Protein AF-A0A8J6BN76-F1 (afdb_monomer_lite)

Sequence (121 aa):
MSAPPVPERCLAAAVLQGLGVVCASTALSDPGWLLVMVAGQNYVYGAAYILHQGFNLTEPGAHQLLHPSGLRLLLLLTACCYVSVLLGLSAFLLDFLGTRYMGIRRRMGILLPPVLHLTTV

Secondary structure (DSSP, 8-state):
-PPPPP----HHHHHHHHHHHHHHHHHHH-S-SEEEEETTEEEEE-HHHHHHTTT-TT-TTTTTTS-HHHHHHHHHHHHHHHHHHHHHHHHHHHHHHHHHHHHHHSSS-----SGGGGS--

pLDDT: mean 71.9, std 16.08, range [38.5, 89.44]

Structure (mmCIF, N/CA/C/O backbone):
data_AF-A0A8J6BN76-F1
#
_entry.id   AF-A0A8J6BN76-F1
#
loop_
_atom_site.group_PDB
_atom_site.id
_atom_site.type_symbol
_atom_site.label_atom_id
_atom_site.label_alt_id
_atom_site.label_comp_id
_atom_site.label_asym_id
_atom_site.label_entity_id
_atom_site.label_seq_id
_atom_site.pdbx_PDB_ins_code
_atom_site.Cartn_x
_atom_site.Cartn_y
_atom_site.Cartn_z
_atom_site.occupancy
_atom_site.B_iso_or_equiv
_atom_site.auth_seq_id
_atom_site.auth_comp_id
_atom_site.auth_asym_id
_atom_site.auth_atom_id
_atom_site.pdbx_PDB_model_num
ATOM 1 N N . MET A 1 1 ? 22.378 7.850 -43.725 1.00 38.50 1 MET A N 1
ATOM 2 C CA . MET A 1 1 ? 21.140 7.848 -42.915 1.00 38.50 1 MET A CA 1
ATOM 3 C C . MET A 1 1 ? 21.420 7.039 -41.660 1.00 38.50 1 MET A C 1
ATOM 5 O O . MET A 1 1 ? 21.492 5.821 -41.740 1.00 38.50 1 MET A O 1
ATOM 9 N N . SER A 1 2 ? 21.721 7.706 -40.546 1.00 42.84 2 SER A N 1
ATOM 10 C CA . SER A 1 2 ? 21.938 7.054 -39.250 1.00 42.84 2 SER A CA 1
ATOM 11 C C . SER A 1 2 ? 20.596 6.575 -38.695 1.00 42.84 2 SER A C 1
ATOM 13 O O . SER A 1 2 ? 19.617 7.319 -38.703 1.00 42.84 2 SER A O 1
ATOM 15 N N . ALA A 1 3 ? 20.537 5.316 -38.259 1.00 51.72 3 ALA A N 1
ATOM 16 C CA . ALA A 1 3 ? 19.374 4.781 -37.560 1.00 51.72 3 ALA A CA 1
ATOM 17 C C . ALA A 1 3 ? 19.122 5.599 -36.277 1.00 51.72 3 ALA A C 1
ATOM 19 O O . ALA A 1 3 ? 20.094 5.996 -35.626 1.00 51.72 3 ALA A O 1
ATOM 20 N N . PRO A 1 4 ? 17.857 5.870 -35.903 1.00 51.09 4 PRO A N 1
ATOM 21 C CA . PRO A 1 4 ? 17.571 6.595 -34.674 1.00 51.09 4 PRO A CA 1
ATOM 22 C C . PRO A 1 4 ? 18.114 5.803 -33.472 1.00 51.09 4 PRO A C 1
ATOM 24 O O . PRO A 1 4 ? 18.005 4.570 -33.463 1.00 51.09 4 PRO A O 1
ATOM 27 N N . PRO A 1 5 ? 18.708 6.475 -32.469 1.00 53.16 5 PRO A N 1
ATOM 28 C CA . PRO A 1 5 ? 19.212 5.802 -31.282 1.00 53.16 5 PRO A CA 1
ATOM 29 C C . PRO A 1 5 ? 18.061 5.057 -30.604 1.00 53.16 5 PRO A C 1
ATOM 31 O O . PRO A 1 5 ? 16.970 5.595 -30.408 1.00 53.16 5 PRO A O 1
ATOM 34 N N . VAL A 1 6 ? 18.297 3.786 -30.281 1.00 56.34 6 VAL A N 1
ATOM 35 C CA . VAL A 1 6 ? 17.394 3.003 -29.435 1.00 56.34 6 VAL A CA 1
ATOM 36 C C . VAL A 1 6 ? 17.230 3.784 -28.131 1.00 56.34 6 VAL A C 1
ATOM 38 O O . VAL A 1 6 ? 18.253 4.085 -27.520 1.00 56.34 6 VAL A O 1
ATOM 41 N N . PRO A 1 7 ? 16.005 4.129 -27.695 1.00 56.53 7 PRO A N 1
ATOM 42 C CA . PRO A 1 7 ? 15.840 4.819 -26.428 1.00 56.53 7 PRO A CA 1
ATOM 43 C C . PRO A 1 7 ? 16.364 3.900 -25.323 1.00 56.53 7 PRO A C 1
ATOM 45 O O . PRO A 1 7 ? 15.814 2.818 -25.096 1.00 56.53 7 PRO A O 1
ATOM 48 N N . GLU A 1 8 ? 17.464 4.300 -24.682 1.00 56.75 8 GLU A N 1
ATOM 49 C CA . GLU A 1 8 ? 17.928 3.702 -23.437 1.00 56.75 8 GLU A CA 1
ATOM 50 C C . GLU A 1 8 ? 16.802 3.880 -22.423 1.00 56.75 8 GLU A C 1
ATOM 52 O O . GLU A 1 8 ? 16.544 4.976 -21.930 1.00 56.75 8 GLU A O 1
ATOM 57 N N . ARG A 1 9 ? 16.059 2.805 -22.153 1.00 56.91 9 ARG A N 1
ATOM 58 C CA . ARG A 1 9 ? 15.117 2.807 -21.039 1.00 56.91 9 ARG A CA 1
ATOM 59 C C . ARG A 1 9 ? 15.932 3.004 -19.766 1.00 56.91 9 ARG A C 1
ATOM 61 O O . ARG A 1 9 ? 16.767 2.167 -19.431 1.00 56.91 9 ARG A O 1
ATOM 68 N N . CYS A 1 10 ? 15.707 4.127 -19.091 1.00 71.44 10 CYS A N 1
ATOM 69 C CA . CYS A 1 10 ? 16.437 4.504 -17.892 1.00 71.44 10 CYS A CA 1
ATOM 70 C C . CYS A 1 10 ? 16.205 3.456 -16.796 1.00 71.44 10 CYS A C 1
ATOM 72 O O . CYS A 1 10 ? 15.133 3.422 -16.195 1.00 71.44 10 CYS A O 1
ATOM 74 N N . LEU A 1 11 ? 17.223 2.641 -16.497 1.00 74.25 11 LEU A N 1
ATOM 75 C CA . LEU A 1 11 ? 17.253 1.705 -15.362 1.00 74.25 11 LEU A CA 1
ATOM 76 C C . LEU A 1 11 ? 16.735 2.361 -14.070 1.00 74.25 11 LEU A C 1
ATOM 78 O O . LEU A 1 11 ? 15.997 1.745 -13.310 1.00 74.25 11 LEU A O 1
ATOM 82 N N . ALA A 1 12 ? 17.065 3.640 -13.870 1.00 78.88 12 ALA A N 1
ATOM 83 C CA . ALA A 1 12 ? 16.592 4.445 -12.7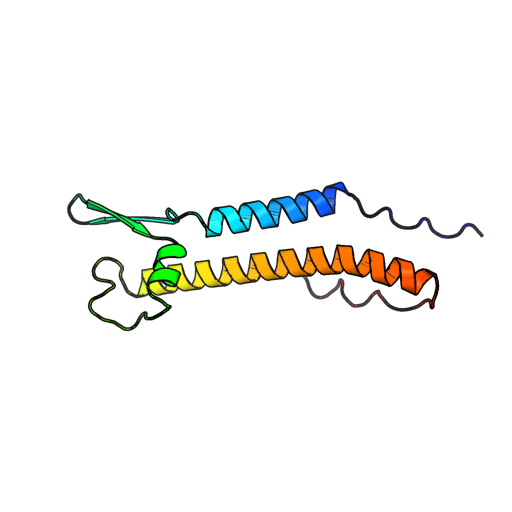51 1.00 78.88 12 ALA A CA 1
ATOM 84 C C . ALA A 1 12 ? 15.056 4.514 -12.653 1.00 78.88 12 ALA A C 1
ATOM 86 O O . ALA A 1 12 ? 14.519 4.383 -11.559 1.00 78.88 12 ALA A O 1
ATOM 87 N N . ALA A 1 13 ? 14.338 4.666 -13.771 1.00 78.00 13 ALA A N 1
ATOM 88 C CA . ALA A 1 13 ? 12.876 4.725 -13.773 1.00 78.00 13 ALA A CA 1
ATOM 89 C C . ALA A 1 13 ? 12.254 3.374 -13.384 1.00 78.00 13 ALA A C 1
ATOM 91 O O . ALA A 1 13 ? 11.340 3.334 -12.565 1.00 78.00 13 ALA A O 1
ATOM 92 N N . ALA A 1 14 ? 12.798 2.266 -13.898 1.00 77.31 14 ALA A N 1
ATOM 93 C CA . ALA A 1 14 ? 12.345 0.920 -13.542 1.00 77.31 14 ALA A CA 1
ATOM 94 C C . ALA A 1 14 ? 12.618 0.590 -12.062 1.00 77.31 14 ALA A C 1
ATOM 96 O O . ALA A 1 14 ? 11.772 0.000 -11.390 1.00 77.31 14 ALA A O 1
ATOM 97 N N . VAL A 1 15 ? 13.774 1.011 -11.534 1.00 81.94 15 VAL A N 1
ATOM 98 C CA . VAL A 1 15 ? 14.112 0.867 -10.109 1.00 81.94 15 VAL A CA 1
ATOM 99 C C . VAL A 1 15 ? 13.174 1.702 -9.242 1.00 81.94 15 VAL A C 1
ATOM 101 O O . VAL A 1 15 ? 12.640 1.176 -8.271 1.00 81.94 15 VAL A O 1
ATOM 104 N N . LEU A 1 16 ? 12.919 2.965 -9.598 1.00 84.06 16 LEU A N 1
ATOM 105 C CA . LEU A 1 16 ? 11.984 3.828 -8.869 1.00 84.06 16 LEU A CA 1
ATOM 106 C C . LEU A 1 16 ? 10.560 3.267 -8.879 1.00 84.06 16 LEU A C 1
ATOM 108 O O . LEU A 1 16 ? 9.894 3.279 -7.847 1.00 84.06 16 LEU A O 1
ATOM 112 N N . GLN A 1 17 ? 10.108 2.726 -10.011 1.00 84.38 17 GLN A N 1
ATOM 113 C CA . GLN A 1 17 ? 8.805 2.077 -10.111 1.00 84.38 17 GLN A CA 1
ATOM 114 C C . GLN A 1 17 ? 8.729 0.829 -9.223 1.00 84.38 17 GLN A C 1
ATOM 116 O O . GLN A 1 17 ? 7.767 0.672 -8.471 1.00 84.38 17 GLN A O 1
ATOM 121 N N . GLY A 1 18 ? 9.751 -0.031 -9.260 1.00 83.75 18 GLY A N 1
ATOM 122 C CA . GLY A 1 18 ? 9.837 -1.200 -8.385 1.00 83.75 18 GLY A CA 1
ATOM 123 C C . GLY A 1 18 ? 9.843 -0.811 -6.905 1.00 83.75 18 GLY A C 1
ATOM 124 O O . GLY A 1 18 ? 9.107 -1.390 -6.110 1.00 83.75 18 GLY A O 1
ATOM 125 N N . LEU A 1 19 ? 10.606 0.221 -6.543 1.00 87.25 19 LEU A N 1
ATOM 126 C CA . LEU A 1 19 ? 10.678 0.733 -5.176 1.00 87.25 19 LEU A CA 1
ATOM 127 C C . LEU A 1 19 ? 9.332 1.312 -4.720 1.00 87.25 19 LEU A C 1
ATOM 129 O O . LEU A 1 19 ? 8.902 1.040 -3.604 1.00 87.25 19 LEU A O 1
ATOM 133 N N . GLY A 1 20 ? 8.626 2.028 -5.598 1.00 88.12 20 GLY A N 1
ATOM 134 C CA . GLY A 1 20 ? 7.279 2.534 -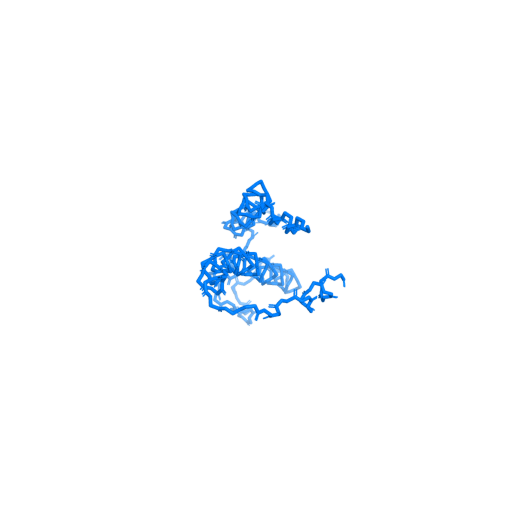5.335 1.00 88.12 20 GLY A CA 1
ATOM 135 C C . GLY A 1 20 ? 6.272 1.417 -5.053 1.00 88.12 20 GLY A C 1
ATOM 136 O O . GLY A 1 20 ? 5.506 1.510 -4.095 1.00 88.12 20 GLY A O 1
ATOM 137 N N . VAL A 1 21 ? 6.314 0.327 -5.827 1.00 87.69 21 VAL A N 1
ATOM 138 C CA . VAL A 1 21 ? 5.478 -0.863 -5.592 1.00 87.69 21 VAL A CA 1
ATOM 139 C C . VAL A 1 21 ? 5.802 -1.509 -4.246 1.00 87.69 21 VAL A C 1
ATOM 141 O O . VAL A 1 21 ? 4.884 -1.834 -3.493 1.00 87.69 21 VAL A O 1
ATOM 144 N N . VAL A 1 22 ? 7.089 -1.659 -3.915 1.00 88.81 22 VAL A N 1
ATOM 145 C CA . VAL A 1 22 ? 7.520 -2.202 -2.619 1.00 88.81 22 VAL A CA 1
ATOM 146 C C . VAL A 1 22 ? 7.007 -1.322 -1.482 1.00 88.81 22 VAL A C 1
ATOM 148 O O . VAL A 1 22 ? 6.328 -1.831 -0.596 1.00 88.81 22 VAL A O 1
ATOM 151 N N . CYS A 1 23 ? 7.225 -0.007 -1.532 1.00 88.94 23 CYS A N 1
ATOM 152 C CA . CYS A 1 23 ? 6.722 0.925 -0.522 1.00 88.94 23 CYS A CA 1
ATOM 153 C C . CYS A 1 23 ? 5.196 0.851 -0.365 1.00 88.94 23 CYS A C 1
ATOM 155 O O . CYS A 1 23 ? 4.709 0.802 0.763 1.00 88.94 23 CYS A O 1
ATOM 157 N N . ALA A 1 24 ? 4.445 0.788 -1.469 1.00 86.44 24 ALA A N 1
ATOM 158 C CA . ALA A 1 24 ? 2.990 0.646 -1.434 1.00 86.44 24 ALA A CA 1
ATOM 159 C C . ALA A 1 24 ? 2.554 -0.684 -0.797 1.00 86.44 24 ALA A C 1
ATOM 161 O O . ALA A 1 24 ? 1.621 -0.707 0.002 1.00 86.44 24 ALA A O 1
ATOM 162 N N . SER A 1 25 ? 3.249 -1.784 -1.098 1.00 85.44 25 SER A N 1
ATOM 163 C CA . SER A 1 25 ? 2.978 -3.089 -0.486 1.00 85.44 25 SER A CA 1
ATOM 164 C C . SER A 1 25 ? 3.325 -3.128 1.006 1.00 85.44 25 SER A C 1
ATOM 166 O O . SER A 1 25 ? 2.570 -3.692 1.795 1.00 85.44 25 SER A O 1
ATOM 168 N N . THR A 1 26 ? 4.408 -2.463 1.418 1.00 88.44 26 THR A N 1
ATOM 169 C CA . THR A 1 26 ? 4.791 -2.331 2.828 1.00 88.44 26 THR A CA 1
ATOM 170 C C . THR A 1 26 ? 3.758 -1.512 3.590 1.00 88.44 26 THR A C 1
ATOM 172 O O . THR A 1 26 ? 3.308 -1.941 4.647 1.00 88.44 26 THR A O 1
ATOM 175 N N . ALA A 1 27 ? 3.321 -0.381 3.030 1.00 87.25 27 ALA A N 1
ATOM 176 C CA . ALA A 1 27 ? 2.245 0.418 3.607 1.00 87.25 27 ALA A CA 1
ATOM 177 C C . ALA A 1 27 ? 0.937 -0.385 3.707 1.00 87.25 27 ALA A C 1
ATOM 179 O O . ALA A 1 27 ? 0.226 -0.267 4.697 1.00 87.25 27 ALA A O 1
ATOM 180 N N . LEU A 1 28 ? 0.643 -1.252 2.732 1.00 87.12 28 LEU A N 1
ATOM 181 C CA . LEU A 1 28 ? -0.514 -2.152 2.763 1.00 87.12 28 LEU A CA 1
ATOM 182 C C . LEU A 1 28 ? -0.447 -3.210 3.863 1.00 87.12 28 LEU A C 1
ATOM 184 O O . LEU A 1 28 ? -1.473 -3.560 4.442 1.00 87.12 28 LEU A O 1
ATOM 188 N N . SER A 1 29 ? 0.751 -3.701 4.161 1.00 86.25 29 SER A N 1
ATOM 189 C CA . SER A 1 29 ? 0.971 -4.649 5.249 1.00 86.25 29 SER A CA 1
ATOM 190 C C . SER A 1 29 ? 0.960 -3.992 6.630 1.00 86.25 29 SER A C 1
ATOM 192 O O . SER A 1 29 ? 0.900 -4.716 7.626 1.00 86.25 29 SER A O 1
ATOM 194 N N . ASP A 1 30 ? 1.054 -2.664 6.713 1.00 87.06 30 ASP A N 1
ATOM 195 C CA . ASP A 1 30 ? 1.067 -1.967 7.990 1.00 87.06 30 ASP A CA 1
ATOM 196 C C . ASP A 1 30 ? -0.312 -2.074 8.669 1.00 87.06 30 ASP A C 1
ATOM 198 O O . ASP A 1 30 ? -1.332 -1.708 8.077 1.00 87.06 30 ASP A O 1
ATOM 202 N N . PRO A 1 31 ? -0.393 -2.586 9.909 1.00 79.25 31 PRO A N 1
ATOM 203 C CA . PRO A 1 31 ? -1.661 -2.666 10.625 1.00 79.25 31 PRO A CA 1
ATOM 204 C C . PRO A 1 31 ? -2.158 -1.287 11.093 1.00 79.25 31 PRO A C 1
ATOM 206 O O . PRO A 1 31 ? -3.320 -1.175 11.478 1.00 79.25 31 PRO A O 1
ATOM 209 N N . GLY A 1 32 ? -1.302 -0.259 11.071 1.00 86.69 32 GLY A N 1
ATOM 210 C CA . GLY A 1 32 ? -1.434 1.036 11.734 1.00 86.69 32 GLY A CA 1
ATOM 211 C C . GLY A 1 32 ? -2.017 2.179 10.913 1.00 86.69 32 GLY A C 1
ATOM 212 O O . GLY A 1 32 ? -1.550 3.307 11.044 1.00 86.69 32 GLY A O 1
ATOM 213 N N . TRP A 1 33 ? -3.042 1.944 10.094 1.00 88.44 33 TRP A N 1
ATOM 214 C CA . TRP A 1 33 ? -3.576 2.999 9.218 1.00 88.44 33 TRP A CA 1
ATOM 215 C C . TRP A 1 33 ? -4.409 4.042 9.962 1.00 88.44 33 TRP A C 1
ATOM 217 O O . TRP A 1 33 ? -4.376 5.227 9.636 1.00 88.44 33 TRP A O 1
ATOM 227 N N . LEU A 1 34 ? -5.192 3.593 10.940 1.00 86.56 34 LEU A N 1
ATOM 228 C CA . LEU A 1 34 ? -6.110 4.409 11.723 1.00 86.56 34 LEU A CA 1
ATOM 229 C C . LEU A 1 34 ? -6.001 4.034 13.196 1.00 86.56 34 LEU A C 1
ATOM 231 O O . LEU A 1 34 ? -6.181 2.876 13.563 1.00 86.56 34 LEU A O 1
ATOM 235 N N . LEU A 1 35 ? -5.770 5.036 14.040 1.00 87.62 35 LEU A N 1
ATOM 236 C CA . LEU A 1 35 ? -5.808 4.905 15.490 1.00 87.62 35 LEU A CA 1
ATOM 237 C C . LEU A 1 35 ? -7.084 5.563 16.015 1.00 87.62 35 LEU A C 1
ATOM 239 O O . LEU A 1 35 ? -7.298 6.761 15.833 1.00 87.62 35 LEU A O 1
ATOM 243 N N . VAL A 1 36 ? -7.938 4.774 16.660 1.00 83.69 36 VAL A N 1
ATOM 244 C CA . VAL A 1 36 ? -9.203 5.226 17.241 1.00 83.69 36 VAL A CA 1
ATOM 245 C C . VAL A 1 36 ? -9.123 5.085 18.750 1.00 83.69 36 VAL A C 1
ATOM 247 O O . VAL A 1 36 ? -8.851 4.005 19.270 1.00 83.69 36 VAL A O 1
ATOM 250 N N . MET A 1 37 ? -9.374 6.186 19.453 1.00 84.88 37 MET A N 1
ATOM 251 C CA . MET A 1 37 ? -9.376 6.221 20.911 1.00 84.88 37 MET A CA 1
ATOM 252 C C . MET A 1 37 ? -10.813 6.167 21.419 1.00 84.88 37 MET A C 1
ATOM 254 O O . MET A 1 37 ? -11.596 7.080 21.160 1.00 84.88 37 MET A O 1
ATOM 258 N N . VAL A 1 38 ? -11.165 5.107 22.147 1.00 82.38 38 VAL A N 1
ATOM 259 C CA . VAL A 1 38 ? -12.501 4.931 22.737 1.00 82.38 38 VAL A CA 1
ATOM 260 C C . VAL A 1 38 ? -12.349 4.611 24.214 1.00 82.38 38 VAL A C 1
ATOM 262 O O . VAL A 1 38 ? -11.705 3.630 24.570 1.00 82.38 38 VAL A O 1
ATOM 265 N N . ALA A 1 39 ? -12.939 5.443 25.077 1.00 83.25 39 ALA A N 1
ATOM 266 C CA . ALA A 1 39 ? -12.933 5.252 26.532 1.00 83.25 39 ALA A CA 1
ATOM 267 C C . ALA A 1 39 ? -11.528 4.993 27.133 1.00 83.25 39 ALA A C 1
ATOM 269 O O . ALA A 1 39 ? -11.372 4.187 28.046 1.00 83.25 39 ALA A O 1
ATOM 270 N N . GLY A 1 40 ? -10.496 5.662 26.602 1.00 84.31 40 GLY A N 1
ATOM 271 C CA . GLY A 1 40 ? -9.107 5.519 27.057 1.00 84.31 40 GLY A CA 1
ATOM 272 C C . GLY A 1 40 ? -8.358 4.298 26.508 1.00 84.31 40 GLY A C 1
ATOM 273 O O . GLY A 1 40 ? -7.211 4.083 26.887 1.00 84.31 40 GLY A O 1
ATOM 274 N N . GLN A 1 41 ? -8.975 3.516 25.618 1.00 82.94 41 GLN A N 1
ATOM 275 C CA . GLN A 1 41 ? -8.335 2.416 24.894 1.00 82.94 41 GLN A CA 1
ATOM 276 C C . GLN A 1 41 ? -8.002 2.830 23.458 1.00 82.94 41 GLN A C 1
ATOM 278 O O . GLN A 1 41 ? -8.801 3.501 22.801 1.00 82.94 41 GLN A O 1
ATOM 283 N N . ASN A 1 42 ? -6.836 2.397 22.973 1.00 85.12 42 ASN A N 1
ATOM 284 C CA . ASN A 1 42 ? -6.355 2.675 21.620 1.00 85.12 42 ASN A CA 1
ATOM 285 C C . ASN A 1 42 ? -6.577 1.451 20.733 1.00 85.12 42 ASN A C 1
ATOM 287 O O . ASN A 1 42 ? -5.977 0.401 20.958 1.00 85.12 42 ASN A O 1
ATOM 291 N N . TYR A 1 43 ? -7.399 1.605 19.701 1.00 82.38 43 TYR A N 1
ATOM 292 C CA . TYR A 1 43 ? -7.664 0.571 18.710 1.00 82.38 43 TYR A CA 1
ATOM 293 C C . TYR A 1 43 ? -7.026 0.946 17.385 1.00 82.38 43 TYR A C 1
ATOM 295 O O . TYR A 1 43 ? -7.189 2.064 16.897 1.00 82.38 43 TYR A O 1
ATOM 303 N N . VAL A 1 44 ? -6.293 0.001 16.813 1.00 86.44 44 VAL A N 1
ATOM 304 C CA . VAL A 1 44 ? -5.536 0.200 15.584 1.00 86.44 44 VAL A CA 1
ATOM 305 C C . VAL A 1 44 ? -6.196 -0.598 14.464 1.00 86.44 44 VAL A C 1
ATOM 307 O O . VAL A 1 44 ? -6.424 -1.800 14.603 1.00 86.44 44 VAL A O 1
ATOM 310 N N . TYR A 1 45 ? -6.518 0.083 13.369 1.00 84.94 45 TYR A N 1
ATOM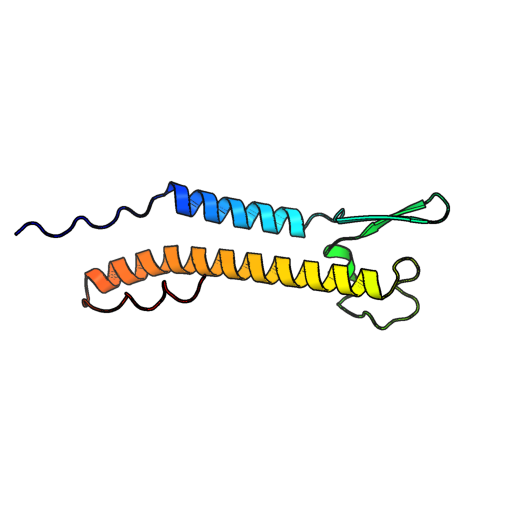 311 C CA . TYR A 1 45 ? -7.169 -0.481 12.193 1.00 84.94 45 TYR A CA 1
ATOM 312 C C . TYR A 1 45 ? -6.308 -0.267 10.958 1.00 84.94 45 TYR A C 1
ATOM 314 O O . TYR A 1 45 ? -5.739 0.803 10.763 1.00 84.94 45 TYR A O 1
ATOM 322 N N . GLY A 1 46 ? -6.297 -1.264 10.083 1.00 87.50 46 GLY A N 1
ATOM 323 C CA . GLY A 1 46 ? -5.594 -1.229 8.807 1.00 87.50 46 GLY A CA 1
ATOM 324 C C . GLY A 1 46 ? -6.200 -2.221 7.826 1.00 87.50 46 GLY A C 1
ATOM 325 O O . GLY A 1 46 ? -7.214 -2.863 8.122 1.00 87.50 46 GLY A O 1
ATOM 326 N N . ALA A 1 47 ? -5.566 -2.389 6.668 1.00 85.19 47 ALA A N 1
ATOM 327 C CA . ALA A 1 47 ? -6.010 -3.353 5.661 1.00 85.19 47 ALA A CA 1
ATOM 328 C C . ALA A 1 47 ? -6.111 -4.786 6.216 1.00 85.19 47 ALA A C 1
ATOM 330 O O . ALA A 1 47 ? -7.052 -5.515 5.894 1.00 85.19 47 ALA A O 1
ATOM 331 N N . ALA A 1 48 ? -5.197 -5.165 7.117 1.00 81.88 48 ALA A N 1
ATOM 332 C CA . ALA A 1 48 ? -5.192 -6.467 7.783 1.00 81.88 48 ALA A CA 1
ATOM 333 C C . ALA A 1 48 ? -6.494 -6.761 8.553 1.00 81.88 48 ALA A C 1
ATOM 335 O O . ALA A 1 48 ? -6.947 -7.903 8.564 1.00 81.88 48 ALA A O 1
ATOM 336 N N . TYR A 1 49 ? -7.137 -5.745 9.142 1.00 81.25 49 TYR A N 1
ATOM 337 C CA . TYR A 1 49 ? -8.417 -5.912 9.839 1.00 81.25 49 TYR A CA 1
ATOM 338 C C . TYR A 1 49 ? -9.542 -6.299 8.867 1.00 81.25 49 TYR A C 1
ATOM 340 O O . TYR A 1 49 ? -10.335 -7.191 9.160 1.00 81.25 49 TYR A O 1
ATOM 348 N N . ILE A 1 50 ? -9.588 -5.681 7.683 1.00 80.94 50 ILE A N 1
ATOM 349 C CA . ILE A 1 50 ? -10.599 -5.988 6.658 1.00 80.94 50 ILE A CA 1
ATOM 350 C C . ILE A 1 50 ? -10.397 -7.383 6.071 1.00 80.94 50 ILE A C 1
ATOM 352 O O . ILE A 1 50 ? -11.367 -8.122 5.894 1.00 80.94 50 ILE A O 1
ATOM 356 N N . LEU A 1 51 ? -9.141 -7.747 5.811 1.00 80.38 51 LEU A N 1
ATOM 357 C CA . LEU A 1 51 ? -8.764 -9.086 5.360 1.00 80.38 51 LEU A CA 1
ATOM 358 C C . LEU A 1 51 ? -9.133 -10.150 6.399 1.00 80.38 51 LEU A C 1
ATOM 360 O O . LEU A 1 51 ? -9.729 -11.162 6.042 1.00 80.38 51 LEU A O 1
ATOM 364 N N . HIS A 1 52 ? -8.841 -9.901 7.679 1.00 78.00 52 HIS A N 1
ATOM 365 C CA . HIS A 1 52 ? -9.182 -10.809 8.776 1.00 78.00 52 HIS A CA 1
ATOM 366 C C . HIS A 1 52 ? -10.696 -11.007 8.916 1.00 78.00 52 HIS A C 1
ATOM 368 O O . HIS A 1 52 ? -11.157 -12.118 9.153 1.00 78.00 52 HIS A O 1
ATOM 374 N N . GLN A 1 53 ? -11.483 -9.945 8.739 1.00 74.94 53 GLN A N 1
ATOM 375 C CA . GLN A 1 53 ? -12.948 -10.020 8.742 1.00 74.94 53 GLN A CA 1
ATOM 376 C C . GLN A 1 53 ? -13.524 -10.650 7.460 1.00 74.94 53 GLN A C 1
ATOM 378 O O . GLN A 1 53 ? -14.739 -10.771 7.327 1.00 74.94 53 GLN A O 1
ATOM 383 N N . GLY A 1 54 ? -12.685 -11.027 6.487 1.00 69.44 54 GLY A N 1
ATOM 384 C CA . GLY A 1 54 ? -13.114 -11.691 5.257 1.00 69.44 54 GLY A CA 1
ATOM 385 C C . GLY A 1 54 ? -14.106 -10.871 4.433 1.00 69.44 54 GLY A C 1
ATOM 386 O O . GLY A 1 54 ? -14.979 -11.447 3.791 1.00 69.44 54 GLY A O 1
ATOM 387 N N . PHE A 1 55 ? -14.016 -9.536 4.481 1.00 66.75 55 PHE A N 1
ATOM 388 C CA . PHE A 1 55 ? -14.993 -8.622 3.868 1.00 66.75 55 PHE A CA 1
ATOM 389 C C . PHE A 1 55 ? -16.438 -8.776 4.383 1.00 66.75 55 PHE A C 1
ATOM 391 O O . PHE A 1 55 ? -17.372 -8.262 3.765 1.00 66.75 55 PHE A O 1
ATOM 398 N N . ASN A 1 56 ? -16.646 -9.434 5.525 1.00 69.19 56 ASN A N 1
ATOM 399 C CA . ASN A 1 56 ? -17.962 -9.583 6.132 1.00 69.19 56 ASN A CA 1
ATOM 400 C C . ASN A 1 56 ? -18.327 -8.322 6.932 1.00 69.19 56 ASN A C 1
ATOM 402 O O . ASN A 1 56 ? -18.231 -8.285 8.153 1.00 69.19 56 ASN A O 1
ATOM 406 N N . LEU A 1 57 ? -18.703 -7.260 6.215 1.00 65.19 57 LEU A N 1
ATOM 407 C CA . LEU A 1 57 ? -18.994 -5.924 6.770 1.00 65.19 57 LEU A CA 1
ATOM 408 C C . LEU A 1 57 ? -20.394 -5.787 7.377 1.00 65.19 57 LEU A C 1
ATOM 410 O O . LEU A 1 57 ? -20.799 -4.702 7.799 1.00 65.19 57 LEU A O 1
ATOM 414 N N . THR A 1 58 ? -21.170 -6.862 7.308 1.00 61.59 58 THR A N 1
ATOM 415 C CA . THR A 1 58 ? -22.583 -6.897 7.670 1.00 61.59 58 THR A CA 1
ATOM 416 C C . THR A 1 58 ? -22.837 -7.559 9.011 1.00 61.59 58 THR A C 1
ATOM 418 O O . THR A 1 58 ? -23.981 -7.528 9.453 1.00 61.59 58 THR A O 1
ATOM 421 N N . GLU A 1 59 ? -21.824 -8.131 9.674 1.00 59.72 59 GLU A N 1
ATOM 422 C CA . GLU A 1 59 ? -22.027 -8.720 10.995 1.00 59.72 59 GLU A CA 1
ATOM 423 C C . GLU A 1 59 ? -22.098 -7.633 12.080 1.00 59.72 59 GLU A C 1
ATOM 425 O O . GLU A 1 59 ? -21.088 -7.011 12.422 1.00 59.72 59 GLU A O 1
ATOM 430 N N . PRO A 1 60 ? -23.277 -7.417 12.690 1.00 54.28 60 PRO A N 1
ATOM 431 C CA . PRO A 1 60 ? -23.494 -6.317 13.628 1.00 54.28 60 PRO A CA 1
ATOM 432 C C . PRO A 1 60 ? -22.722 -6.466 14.954 1.00 54.28 60 PRO A C 1
ATOM 434 O O . PRO A 1 60 ? -22.724 -5.539 15.759 1.00 54.28 60 PRO A O 1
ATOM 437 N N . GLY A 1 61 ? -22.054 -7.604 15.194 1.00 54.03 61 GLY A N 1
ATOM 438 C CA . GLY A 1 61 ? -21.288 -7.883 16.415 1.00 54.03 61 GLY A CA 1
ATOM 439 C C . GLY A 1 61 ? -19.768 -7.719 16.297 1.00 54.03 61 GLY A C 1
ATOM 440 O O . GLY A 1 61 ? -19.113 -7.470 17.306 1.00 54.03 61 GLY A O 1
ATOM 441 N N . ALA A 1 62 ? -19.188 -7.812 15.095 1.00 53.00 62 ALA A N 1
ATOM 442 C CA . ALA A 1 62 ? -17.730 -7.876 14.915 1.00 53.00 62 ALA A CA 1
ATOM 443 C C . ALA A 1 62 ? -17.046 -6.496 14.797 1.00 53.00 62 ALA A C 1
ATOM 445 O O . ALA A 1 62 ? -15.818 -6.391 14.859 1.00 53.00 62 ALA A O 1
ATOM 446 N N . HIS A 1 63 ? -17.829 -5.426 14.622 1.00 60.28 63 HIS A N 1
ATOM 447 C CA . HIS A 1 63 ? -17.342 -4.082 14.275 1.00 60.28 63 HIS A CA 1
ATOM 448 C C . HIS A 1 63 ? -17.548 -3.047 15.388 1.00 60.28 63 HIS A C 1
ATOM 450 O O . HIS A 1 63 ? -17.529 -1.853 15.105 1.00 60.28 63 HIS A O 1
ATOM 456 N N . GLN A 1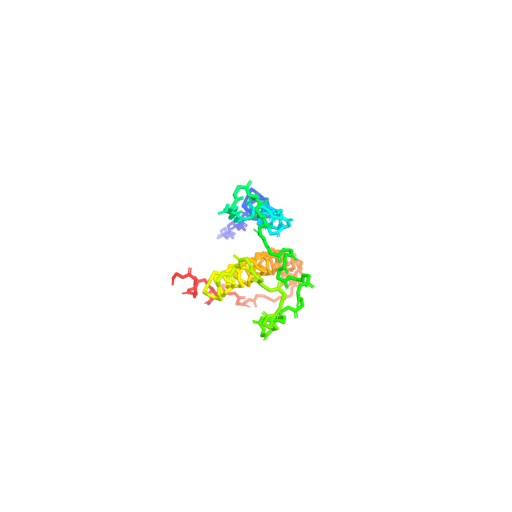 64 ? -17.743 -3.493 16.637 1.00 56.72 64 GLN A N 1
ATOM 457 C CA . GLN A 1 64 ? -18.246 -2.721 17.794 1.00 56.72 64 GLN A CA 1
ATOM 458 C C . GLN A 1 64 ? -17.618 -1.337 18.054 1.00 56.72 64 GLN A C 1
ATOM 460 O O . GLN A 1 64 ? -18.178 -0.549 18.809 1.00 56.72 64 GLN A O 1
ATOM 465 N N . LEU A 1 65 ? -16.478 -1.027 17.446 1.00 63.34 65 LEU A N 1
ATOM 466 C CA . LEU A 1 65 ? -15.701 0.184 17.686 1.00 63.34 65 LEU A CA 1
ATOM 467 C C . LEU A 1 65 ? -15.596 1.117 16.469 1.00 63.34 65 LEU A C 1
ATOM 469 O O . LEU A 1 65 ? -15.314 2.300 16.648 1.00 63.34 65 LEU A O 1
ATOM 473 N N . LEU A 1 66 ? -15.835 0.627 15.245 1.00 70.69 66 LEU A N 1
ATOM 474 C CA . LEU A 1 66 ? -15.712 1.433 14.028 1.00 70.69 66 LEU A CA 1
ATOM 475 C C . LEU A 1 66 ? -17.089 1.683 13.408 1.00 70.69 66 LEU A C 1
ATOM 477 O O . LEU A 1 66 ? -17.787 0.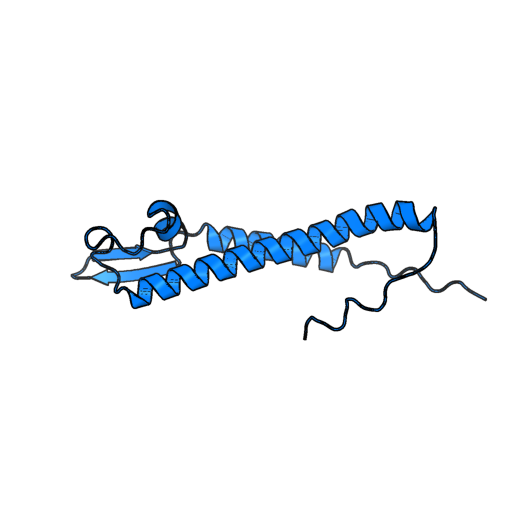752 13.013 1.00 70.69 66 LEU A O 1
ATOM 481 N N . HIS A 1 67 ? -17.470 2.957 13.276 1.00 75.31 67 HIS A N 1
ATOM 482 C CA . HIS A 1 67 ? -18.711 3.333 12.600 1.00 75.31 67 HIS A CA 1
ATOM 483 C C . HIS A 1 67 ? -18.717 2.786 11.152 1.00 75.31 67 HIS A C 1
ATOM 485 O O . HIS A 1 67 ? -17.675 2.828 10.485 1.00 75.31 67 HIS A O 1
ATOM 491 N N . PRO A 1 68 ? -19.859 2.319 10.611 1.00 75.00 68 PRO A N 1
ATOM 492 C CA . PRO A 1 68 ? -19.936 1.702 9.280 1.00 75.00 68 PRO A CA 1
ATOM 493 C C . PRO A 1 68 ? -19.374 2.568 8.142 1.00 75.00 68 PRO A C 1
ATOM 495 O O . PRO A 1 68 ? -18.864 2.039 7.155 1.00 75.00 68 PRO A O 1
ATOM 498 N N . SER A 1 69 ? -19.413 3.898 8.266 1.00 79.12 69 SER A N 1
ATOM 499 C CA . SER A 1 69 ? -18.764 4.802 7.305 1.00 79.12 69 SER A CA 1
ATOM 500 C C . SER A 1 69 ? -17.233 4.713 7.335 1.00 79.12 69 SER A C 1
ATOM 502 O O . SER A 1 69 ? -16.613 4.704 6.274 1.00 79.12 69 SER A O 1
ATOM 504 N N . GLY A 1 70 ? -16.625 4.593 8.519 1.00 79.62 70 GLY A N 1
ATOM 505 C CA . GLY A 1 70 ? -15.180 4.402 8.673 1.00 79.62 70 GLY A CA 1
ATOM 506 C C . GLY A 1 70 ? -14.725 3.063 8.100 1.00 79.62 70 GLY A C 1
ATOM 507 O O . GLY A 1 70 ? -13.690 2.986 7.443 1.00 79.62 70 GLY A O 1
ATOM 508 N N . LEU A 1 71 ? -15.554 2.030 8.249 1.00 81.19 71 LEU A N 1
ATOM 509 C CA . LEU A 1 71 ? -15.284 0.708 7.692 1.00 81.19 71 LEU A CA 1
ATOM 510 C C . LEU A 1 71 ? -15.317 0.719 6.152 1.00 81.19 71 LEU A C 1
ATOM 512 O O . LEU A 1 71 ? -14.419 0.185 5.505 1.00 81.19 71 LEU A O 1
ATOM 516 N N . ARG A 1 72 ? -16.295 1.411 5.547 1.00 83.00 72 ARG A N 1
ATOM 517 C CA . ARG A 1 72 ? -16.341 1.621 4.086 1.00 83.00 72 ARG A CA 1
ATOM 518 C C . ARG A 1 72 ? -15.139 2.407 3.567 1.00 83.00 72 ARG A C 1
ATOM 520 O O . ARG A 1 72 ? -14.621 2.077 2.505 1.00 83.00 72 ARG A O 1
ATOM 527 N N . LEU A 1 73 ? -14.694 3.427 4.300 1.00 85.81 73 LEU A N 1
ATOM 528 C CA . LEU A 1 73 ? -13.513 4.207 3.929 1.00 85.81 73 LEU A CA 1
ATOM 529 C C . LEU A 1 73 ? -12.251 3.332 3.946 1.00 85.81 73 LEU A C 1
ATOM 531 O O . LEU A 1 73 ? -11.489 3.327 2.981 1.00 85.81 73 LEU A O 1
ATOM 535 N N . LEU A 1 74 ? -12.073 2.546 5.010 1.00 85.75 74 LEU A N 1
ATOM 536 C CA . LEU A 1 74 ? -10.953 1.619 5.157 1.00 85.75 74 LEU A CA 1
ATOM 537 C C . LEU A 1 74 ? -10.962 0.547 4.053 1.00 85.75 74 LEU A C 1
ATOM 539 O O . LEU A 1 74 ? -9.908 0.207 3.513 1.00 85.75 74 LEU A O 1
ATOM 543 N N . LEU A 1 75 ? -12.148 0.068 3.659 1.00 86.50 75 LEU A N 1
ATOM 544 C CA . LEU A 1 75 ? -12.326 -0.864 2.541 1.00 86.50 75 LEU A CA 1
ATOM 545 C C . LEU A 1 75 ? -11.896 -0.238 1.217 1.00 86.50 75 LEU A C 1
ATOM 547 O O . LEU A 1 75 ? -11.131 -0.847 0.473 1.00 86.50 75 LEU A O 1
ATOM 551 N N . LEU A 1 76 ? -12.384 0.969 0.926 1.00 88.81 76 LEU A N 1
ATOM 552 C CA . LEU A 1 76 ? -12.078 1.675 -0.313 1.00 88.81 76 LEU A CA 1
ATOM 553 C C . LEU A 1 76 ? -10.574 1.945 -0.432 1.00 88.81 76 LEU A C 1
ATOM 555 O O . LEU A 1 76 ? -9.993 1.726 -1.493 1.00 88.81 76 LEU A O 1
ATOM 559 N N . LEU A 1 77 ? -9.942 2.360 0.669 1.00 88.38 77 LEU A N 1
ATOM 560 C CA . LEU A 1 77 ? -8.500 2.575 0.734 1.00 88.38 77 LEU A CA 1
ATOM 561 C C . LEU A 1 77 ? -7.735 1.268 0.491 1.00 88.38 77 LEU A C 1
ATOM 563 O O . LEU A 1 77 ? -6.846 1.229 -0.354 1.00 88.38 77 LEU A O 1
ATOM 567 N N . THR A 1 78 ? -8.138 0.182 1.156 1.00 88.00 78 THR A N 1
ATOM 568 C CA . THR A 1 78 ? -7.541 -1.152 0.974 1.00 88.00 78 THR A CA 1
ATOM 569 C C . THR A 1 78 ? -7.639 -1.606 -0.484 1.00 88.00 78 THR A C 1
ATOM 571 O O . THR A 1 78 ? -6.637 -2.002 -1.079 1.00 88.00 78 THR A O 1
ATOM 574 N N . ALA A 1 79 ? -8.822 -1.494 -1.093 1.00 89.44 79 ALA A N 1
ATOM 575 C CA . ALA A 1 79 ? -9.047 -1.856 -2.489 1.00 89.44 79 ALA A CA 1
ATOM 576 C C . ALA A 1 79 ? -8.206 -0.997 -3.449 1.00 89.44 79 ALA A C 1
ATOM 578 O O . ALA A 1 79 ? -7.569 -1.531 -4.355 1.00 89.44 79 ALA A O 1
ATOM 579 N N . CYS A 1 80 ? -8.153 0.319 -3.225 1.00 89.12 80 CYS A N 1
ATOM 580 C CA . CYS A 1 80 ? -7.359 1.246 -4.028 1.00 89.12 80 CYS A CA 1
ATOM 581 C C . CYS A 1 80 ? -5.858 0.922 -3.963 1.00 89.12 80 CYS A C 1
ATOM 583 O O . CYS A 1 80 ? -5.188 0.869 -4.998 1.00 89.12 80 CYS A O 1
ATOM 585 N N . CYS A 1 81 ? -5.332 0.632 -2.769 1.00 87.00 81 CYS A N 1
ATOM 586 C CA . CYS A 1 81 ? -3.944 0.216 -2.588 1.00 87.00 81 CYS A CA 1
ATOM 587 C C . CYS A 1 81 ? -3.645 -1.103 -3.313 1.00 87.00 81 CYS A C 1
ATOM 589 O O . CYS A 1 81 ? -2.644 -1.186 -4.022 1.00 87.00 81 CYS A O 1
ATOM 591 N N . TYR A 1 82 ? -4.525 -2.106 -3.214 1.00 88.69 82 TYR A N 1
ATOM 592 C CA . TYR A 1 82 ? -4.373 -3.365 -3.952 1.00 88.69 82 TYR A CA 1
ATOM 593 C C . TYR A 1 82 ? -4.351 -3.154 -5.466 1.00 88.69 82 TYR A C 1
ATOM 595 O O . TYR A 1 82 ? -3.464 -3.670 -6.145 1.00 88.69 82 TYR A O 1
ATOM 603 N N . VAL A 1 83 ? -5.292 -2.371 -6.000 1.00 89.38 83 VAL A N 1
ATOM 604 C CA . VAL A 1 83 ? -5.342 -2.041 -7.431 1.00 89.38 83 VAL A CA 1
ATOM 605 C C . VAL A 1 83 ? -4.071 -1.310 -7.856 1.00 89.38 83 VAL A C 1
ATOM 607 O O . VAL A 1 83 ? -3.484 -1.660 -8.874 1.00 89.38 83 VAL A O 1
ATOM 610 N N . SER A 1 84 ? -3.593 -0.357 -7.056 1.00 86.19 84 SER A N 1
ATOM 611 C CA . SER A 1 84 ? -2.364 0.392 -7.344 1.00 86.19 84 SER A CA 1
ATOM 612 C C . SER A 1 84 ? -1.131 -0.514 -7.376 1.00 86.19 84 SER A C 1
ATOM 614 O O . SER A 1 84 ? -0.316 -0.410 -8.291 1.00 86.19 84 SER A O 1
ATOM 616 N N . VAL A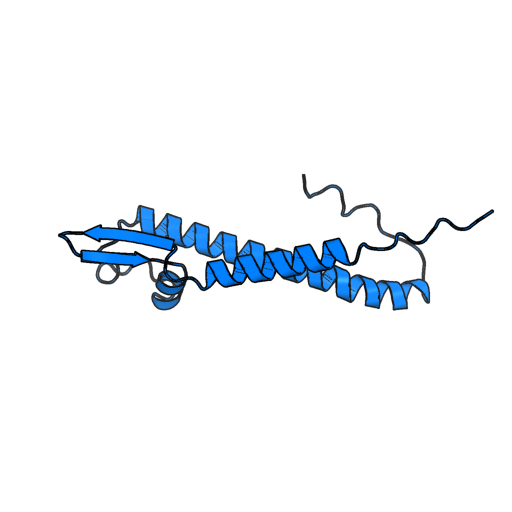 1 85 ? -1.012 -1.448 -6.427 1.00 88.38 85 VAL A N 1
ATOM 617 C CA . VAL A 1 85 ? 0.075 -2.440 -6.396 1.00 88.38 85 VAL A CA 1
ATOM 618 C C . VAL A 1 85 ? -0.007 -3.381 -7.600 1.00 88.38 85 VAL A C 1
ATOM 620 O O . VAL A 1 85 ? 1.007 -3.614 -8.254 1.00 88.38 85 VAL A O 1
ATOM 623 N N . LEU A 1 86 ? -1.197 -3.881 -7.948 1.00 88.81 86 LEU A N 1
ATOM 624 C CA . LEU A 1 86 ? -1.402 -4.751 -9.114 1.00 88.81 86 LEU A CA 1
ATOM 625 C C . LEU A 1 86 ? -1.102 -4.032 -10.435 1.00 88.81 86 LEU A C 1
ATOM 627 O O . LEU A 1 86 ? -0.441 -4.593 -11.311 1.00 88.81 86 LEU A O 1
ATOM 631 N N . LEU A 1 87 ? -1.544 -2.783 -10.585 1.00 88.12 87 LEU A N 1
ATOM 632 C CA . LEU A 1 87 ? -1.238 -1.951 -11.748 1.00 88.12 87 LEU A CA 1
ATOM 633 C C . LEU A 1 87 ? 0.263 -1.650 -11.833 1.00 88.12 87 LEU A C 1
ATOM 635 O O . LEU A 1 87 ? 0.856 -1.808 -12.896 1.00 88.12 87 LEU A O 1
ATOM 639 N N . GLY A 1 88 ? 0.906 -1.303 -10.717 1.00 85.12 88 GLY A N 1
ATOM 640 C CA . GLY A 1 88 ? 2.349 -1.071 -10.665 1.00 85.12 88 GLY A CA 1
ATOM 641 C C . GLY A 1 88 ? 3.164 -2.318 -11.021 1.00 85.12 88 GLY A C 1
ATOM 642 O O . GLY A 1 88 ? 4.072 -2.236 -11.851 1.00 85.12 88 GLY A O 1
ATOM 643 N N . LEU A 1 89 ? 2.800 -3.479 -10.462 1.00 85.88 89 LEU A N 1
ATOM 644 C CA . LEU A 1 89 ? 3.404 -4.778 -10.777 1.00 85.88 89 LEU A CA 1
ATOM 645 C C . LEU A 1 89 ? 3.178 -5.175 -12.233 1.00 85.88 89 LEU A C 1
ATOM 647 O O . LEU A 1 89 ? 4.111 -5.630 -12.884 1.00 85.88 89 LEU A O 1
ATOM 651 N N . SER A 1 90 ? 1.965 -5.012 -12.759 1.00 83.38 90 SER A N 1
ATOM 652 C CA . SER A 1 90 ? 1.662 -5.358 -14.151 1.00 83.38 90 SER A CA 1
ATOM 653 C C . SER A 1 90 ? 2.394 -4.450 -15.133 1.00 83.38 90 SER A C 1
ATOM 655 O O . SER A 1 90 ? 2.956 -4.955 -16.096 1.00 83.38 90 SER A O 1
ATOM 657 N N . ALA A 1 91 ? 2.484 -3.144 -14.871 1.00 82.38 91 ALA A N 1
ATOM 658 C CA . ALA A 1 91 ? 3.278 -2.222 -15.676 1.00 82.38 91 ALA A CA 1
ATOM 659 C C . ALA A 1 91 ? 4.774 -2.574 -15.630 1.00 82.38 91 ALA A C 1
ATOM 661 O O . ALA A 1 91 ? 5.426 -2.608 -16.670 1.00 82.38 91 ALA A O 1
ATOM 662 N N . PHE A 1 92 ? 5.301 -2.915 -14.451 1.00 81.25 92 PHE A N 1
ATOM 663 C CA . PHE A 1 92 ? 6.679 -3.383 -14.295 1.00 81.25 92 PHE A CA 1
ATOM 664 C C . PHE A 1 92 ? 6.918 -4.698 -15.054 1.00 81.25 92 PHE A C 1
ATOM 666 O O . PHE A 1 92 ? 7.872 -4.821 -15.819 1.00 81.25 92 PHE A O 1
ATOM 673 N N . LEU A 1 93 ? 6.016 -5.673 -14.917 1.00 80.69 93 LEU A N 1
ATOM 674 C CA . LEU A 1 93 ? 6.074 -6.940 -15.642 1.00 80.69 93 LEU A CA 1
ATOM 675 C C . LEU A 1 93 ? 5.939 -6.741 -17.148 1.00 80.69 93 LEU A C 1
ATOM 677 O O . LEU A 1 93 ? 6.645 -7.410 -17.885 1.00 80.69 93 LEU A O 1
ATOM 681 N N . LEU A 1 94 ? 5.088 -5.835 -17.625 1.00 78.12 94 LEU A N 1
ATOM 682 C CA . LEU A 1 94 ? 4.977 -5.487 -19.042 1.00 78.12 94 LEU A CA 1
ATOM 683 C C . LEU A 1 94 ? 6.232 -4.780 -19.550 1.00 78.12 94 LEU A C 1
ATOM 685 O O . LEU A 1 94 ? 6.580 -4.955 -20.714 1.00 78.12 94 LEU A O 1
ATOM 689 N N . ASP A 1 95 ? 6.946 -4.037 -18.709 1.00 75.50 95 ASP A N 1
ATOM 690 C CA . ASP A 1 95 ? 8.227 -3.448 -19.085 1.00 75.50 95 ASP A CA 1
ATOM 691 C C . ASP A 1 95 ? 9.318 -4.529 -19.218 1.00 75.50 95 ASP A C 1
ATOM 693 O O . ASP A 1 95 ? 10.035 -4.590 -20.221 1.00 75.50 95 ASP A O 1
ATOM 697 N N . PHE A 1 96 ? 9.367 -5.483 -18.283 1.00 70.44 96 PHE A N 1
ATOM 698 C CA . PHE A 1 96 ? 10.287 -6.629 -18.311 1.00 70.44 96 PHE A CA 1
ATOM 699 C C . PHE A 1 96 ? 9.936 -7.699 -19.362 1.00 70.44 96 PHE A C 1
ATOM 701 O O . PHE A 1 96 ? 10.814 -8.235 -20.037 1.00 70.44 96 PHE A O 1
ATOM 708 N N . LEU A 1 97 ? 8.661 -8.030 -19.556 1.00 69.69 97 LEU A N 1
ATOM 709 C CA . LEU A 1 97 ? 8.220 -8.924 -20.627 1.00 69.69 97 LEU A CA 1
ATOM 710 C C . LEU A 1 97 ? 8.269 -8.204 -21.965 1.00 69.69 97 LEU A C 1
ATOM 712 O O . LEU A 1 97 ? 8.653 -8.820 -22.946 1.00 69.69 97 LEU A O 1
ATOM 716 N N . GLY A 1 98 ? 7.954 -6.914 -22.026 1.00 61.09 98 GLY A N 1
ATOM 717 C CA . GLY A 1 98 ? 8.084 -6.090 -23.223 1.00 61.09 98 GLY A CA 1
ATOM 718 C C . GLY A 1 98 ? 9.526 -6.002 -23.707 1.00 61.09 98 GLY A C 1
ATOM 719 O O . GLY A 1 98 ? 9.747 -6.043 -24.910 1.00 61.09 98 GLY A O 1
ATOM 720 N N . THR A 1 99 ? 10.524 -5.991 -22.818 1.00 55.38 99 THR A N 1
ATOM 721 C CA . THR A 1 99 ? 11.943 -6.103 -23.216 1.00 55.38 99 THR A CA 1
ATOM 722 C C . THR A 1 99 ? 12.295 -7.492 -23.754 1.00 55.38 99 THR A C 1
ATOM 724 O O . THR A 1 99 ? 13.049 -7.589 -24.722 1.00 55.38 99 THR A O 1
ATOM 727 N N . ARG A 1 100 ? 11.710 -8.570 -23.214 1.00 54.16 100 ARG A N 1
ATOM 728 C CA . ARG A 1 100 ? 11.877 -9.942 -23.740 1.00 54.16 100 ARG A CA 1
ATOM 729 C C . ARG A 1 100 ? 11.166 -10.127 -25.084 1.00 54.16 100 ARG A C 1
ATOM 731 O O . ARG A 1 100 ? 11.774 -10.605 -26.037 1.00 54.16 100 ARG A O 1
ATOM 738 N N . TYR A 1 101 ? 9.914 -9.692 -25.186 1.00 50.69 101 TYR A N 1
ATOM 739 C CA . TYR A 1 101 ? 9.088 -9.769 -26.385 1.00 50.69 101 TYR A CA 1
ATOM 740 C C . TYR A 1 101 ? 9.572 -8.817 -27.472 1.00 50.69 101 TYR A C 1
ATOM 742 O O . TYR A 1 101 ? 9.598 -9.239 -28.612 1.00 50.69 101 TYR A O 1
ATOM 750 N N . MET A 1 102 ? 10.028 -7.595 -27.176 1.00 47.34 102 MET A N 1
ATOM 751 C CA . MET A 1 102 ? 10.702 -6.741 -28.165 1.00 47.34 102 MET A CA 1
ATOM 752 C C . MET A 1 102 ? 12.110 -7.241 -28.478 1.00 47.34 102 MET A C 1
ATOM 754 O O . MET A 1 102 ? 12.522 -7.111 -29.614 1.00 47.34 102 MET A O 1
ATOM 758 N N . GLY A 1 103 ? 12.851 -7.869 -27.563 1.00 48.22 103 GLY A N 1
ATOM 759 C CA . GLY A 1 103 ? 14.111 -8.545 -27.906 1.00 48.22 103 GLY A CA 1
ATOM 760 C C . GLY A 1 103 ? 13.914 -9.689 -28.914 1.00 48.22 103 GLY A C 1
ATOM 761 O O . GLY A 1 103 ? 14.717 -9.861 -29.830 1.00 48.22 103 GLY A O 1
ATOM 762 N N . ILE A 1 104 ? 12.798 -10.417 -28.797 1.00 46.94 104 ILE A N 1
ATOM 763 C CA . ILE A 1 104 ? 12.381 -11.493 -29.712 1.00 46.94 104 ILE A CA 1
ATOM 764 C C . ILE A 1 104 ? 11.717 -10.930 -30.990 1.00 46.94 104 ILE A C 1
ATOM 766 O O . ILE A 1 104 ? 12.008 -11.389 -32.091 1.00 46.94 104 ILE A O 1
ATOM 770 N N . ARG A 1 105 ? 10.893 -9.880 -30.887 1.00 42.03 105 ARG A N 1
ATOM 771 C CA . ARG A 1 105 ? 10.167 -9.213 -31.989 1.00 42.03 105 ARG A CA 1
ATOM 772 C C . ARG A 1 105 ? 11.040 -8.236 -32.784 1.00 42.03 105 ARG A C 1
ATOM 774 O O . ARG A 1 105 ? 10.787 -8.001 -33.953 1.00 42.03 105 ARG A O 1
ATOM 781 N N . ARG A 1 106 ? 12.151 -7.734 -32.238 1.00 44.47 106 ARG A N 1
ATOM 782 C CA . ARG A 1 106 ? 13.171 -6.999 -33.015 1.00 44.47 106 ARG A CA 1
ATOM 783 C C . ARG A 1 106 ? 14.005 -7.940 -33.894 1.00 44.47 106 ARG A C 1
ATOM 785 O O . ARG A 1 106 ? 14.551 -7.485 -34.890 1.00 44.47 106 ARG A O 1
ATOM 792 N N . ARG A 1 107 ? 14.046 -9.247 -33.581 1.00 46.19 107 ARG A N 1
ATOM 793 C CA . ARG A 1 107 ? 14.454 -10.307 -34.529 1.00 46.19 107 ARG A CA 1
ATOM 794 C C . ARG A 1 107 ? 13.346 -10.689 -35.514 1.00 46.19 107 ARG A C 1
ATOM 796 O O . ARG A 1 107 ? 13.646 -11.294 -36.535 1.00 46.19 107 ARG A O 1
ATOM 803 N N . MET A 1 108 ? 12.091 -10.348 -35.226 1.00 46.59 108 MET A N 1
ATOM 804 C CA . MET A 1 108 ? 10.927 -10.820 -35.971 1.00 46.59 108 MET A CA 1
ATOM 805 C C . MET A 1 108 ? 9.834 -9.741 -36.026 1.00 46.59 108 MET A C 1
ATOM 807 O O . MET A 1 108 ? 8.866 -9.785 -35.274 1.00 46.59 108 MET A O 1
ATOM 811 N N . GLY A 1 109 ? 9.981 -8.762 -36.917 1.00 40.22 109 GLY A N 1
ATOM 812 C CA . GLY A 1 109 ? 8.842 -7.951 -37.354 1.00 40.22 109 GLY A CA 1
ATOM 813 C C . GLY A 1 109 ? 8.601 -6.640 -36.602 1.00 40.22 109 GLY A C 1
ATOM 814 O O . GLY A 1 109 ? 7.978 -6.571 -35.545 1.00 40.22 109 GLY A O 1
ATOM 815 N N . ILE A 1 110 ? 9.030 -5.579 -37.276 1.00 51.50 110 ILE A N 1
ATOM 816 C CA . ILE A 1 110 ? 8.550 -4.199 -37.206 1.00 51.50 110 ILE A CA 1
ATOM 817 C C . ILE A 1 110 ? 7.012 -4.109 -37.055 1.00 51.50 110 ILE A C 1
ATOM 819 O O . ILE A 1 110 ? 6.271 -4.881 -37.658 1.00 51.50 110 ILE A O 1
ATOM 823 N N . LEU A 1 111 ? 6.593 -3.062 -36.328 1.00 51.06 111 LEU A N 1
ATOM 824 C CA . LEU A 1 111 ? 5.307 -2.342 -36.333 1.00 51.06 111 LEU A CA 1
ATOM 825 C C . LEU A 1 111 ? 4.379 -2.509 -35.109 1.00 51.06 111 LEU A C 1
ATOM 827 O O . LEU A 1 111 ? 4.079 -3.605 -34.642 1.00 51.06 111 LEU A O 1
ATOM 831 N N . LEU A 1 112 ? 3.870 -1.351 -34.673 1.00 52.47 112 LEU A N 1
ATOM 832 C CA . LEU A 1 112 ? 3.044 -1.032 -33.500 1.00 52.47 112 LEU A CA 1
ATOM 833 C C . LEU A 1 112 ? 3.839 -1.007 -32.191 1.00 52.47 112 LEU A C 1
ATOM 835 O O . LEU A 1 112 ? 4.098 -2.072 -31.626 1.00 52.47 112 LEU A O 1
ATOM 839 N N . PRO A 1 113 ? 4.220 0.190 -31.693 1.00 49.53 113 PRO A N 1
ATOM 840 C CA . PRO A 1 113 ? 3.220 0.969 -30.944 1.00 49.53 113 PRO A CA 1
ATOM 841 C C . PRO A 1 113 ? 3.416 2.509 -30.929 1.00 49.53 113 PRO A C 1
ATOM 843 O O . PRO A 1 113 ? 4.467 2.993 -30.513 1.00 49.53 113 PRO A O 1
ATOM 846 N N . PRO A 1 114 ? 2.373 3.290 -31.267 1.00 50.81 114 PRO A N 1
ATOM 847 C CA . PRO A 1 114 ? 2.224 4.634 -30.680 1.00 50.81 114 PRO A CA 1
ATOM 848 C C . PRO A 1 114 ? 0.935 4.845 -29.863 1.00 50.81 114 PRO A C 1
ATOM 850 O O . PRO A 1 114 ? 0.778 5.894 -29.254 1.00 50.81 114 PRO A O 1
ATOM 853 N N . VAL A 1 115 ? -0.002 3.891 -29.821 1.00 48.94 115 VAL A N 1
ATOM 854 C CA . VAL A 1 115 ? -1.382 4.193 -29.372 1.00 48.94 115 VAL A CA 1
ATOM 855 C C . VAL A 1 115 ? -1.593 4.125 -27.847 1.00 48.94 115 VAL A C 1
ATOM 857 O O . VAL A 1 115 ? -2.515 4.750 -27.340 1.00 48.94 115 VAL A O 1
ATOM 860 N N . LEU A 1 116 ? -0.736 3.446 -27.073 1.00 49.56 116 LEU A N 1
ATOM 861 C CA . LEU A 1 116 ? -1.008 3.220 -25.639 1.00 49.56 116 LEU A CA 1
ATOM 862 C C . LEU A 1 116 ? -0.608 4.359 -24.682 1.00 49.56 116 LEU A C 1
ATOM 864 O O . LEU A 1 116 ? -0.935 4.285 -23.504 1.00 49.56 116 LEU A O 1
ATOM 868 N N . HIS A 1 117 ? 0.076 5.407 -25.150 1.00 49.84 117 HIS A N 1
ATOM 869 C CA . HIS A 1 117 ? 0.541 6.494 -24.273 1.00 49.84 117 HIS A CA 1
ATOM 870 C C . HIS A 1 117 ? -0.497 7.608 -24.035 1.00 49.84 117 HIS A C 1
ATOM 872 O O . HIS A 1 117 ? -0.221 8.522 -23.264 1.00 49.84 117 HIS A O 1
ATOM 878 N N . LEU A 1 118 ? -1.672 7.556 -24.679 1.00 45.94 118 LEU A N 1
ATOM 879 C CA . LEU A 1 118 ? -2.663 8.642 -24.627 1.00 45.94 118 LEU A CA 1
ATOM 880 C C . LEU A 1 118 ? -3.750 8.460 -23.549 1.00 45.94 118 LEU A C 1
ATOM 882 O O . LEU A 1 118 ? -4.523 9.379 -23.315 1.00 45.94 118 LEU A O 1
ATOM 886 N N . THR A 1 119 ? -3.839 7.303 -22.888 1.00 45.53 119 THR A N 1
ATOM 887 C CA . THR A 1 119 ? -4.959 6.987 -21.974 1.00 45.53 119 THR A CA 1
ATOM 888 C C . THR A 1 119 ? -4.629 7.117 -20.485 1.00 45.53 119 THR A C 1
ATOM 890 O O . THR A 1 119 ? -5.397 6.646 -19.653 1.00 45.53 119 THR A O 1
ATOM 893 N N . THR A 1 120 ? -3.503 7.737 -20.126 1.00 42.97 120 THR A N 1
ATOM 894 C CA . THR A 1 120 ? -3.107 7.968 -18.723 1.00 42.97 120 THR A CA 1
ATOM 895 C C . THR A 1 120 ? -2.747 9.434 -18.468 1.00 42.97 120 THR A C 1
ATOM 897 O O . THR A 1 120 ? -1.631 9.730 -18.036 1.00 42.97 120 THR A O 1
ATOM 900 N N . VAL A 1 121 ? -3.683 10.339 -18.765 1.00 44.22 121 VAL A N 1
ATOM 901 C CA . VAL A 1 121 ? -3.752 11.695 -18.194 1.00 44.22 121 VAL A CA 1
ATOM 902 C C . VAL A 1 121 ? -5.165 11.912 -17.682 1.00 44.22 121 VAL A C 1
ATOM 904 O O . VAL A 1 121 ? -6.100 11.569 -18.440 1.00 44.22 121 VAL A O 1
#

Foldseek 3Di:
DDDPDDPPPPPVVLVVLVVVLVVLVVQQPDQAPDWDADPNDTDGHANVLCVVCVVPLPPPPPCVRDDSVRVVVRVVVSVVSVVSSVVSVVVSVCVVVVCVVCVVCVVPDDDDDDPPPPPPD

Radius of gyration: 21.8 Å; chains: 1; bounding box: 45×23×70 Å

Organism: Eleutherodactylus coqui (NCBI:txid57060)